Protein AF-A0A0Q2S2Z4-F1 (afdb_monomer)

Foldseek 3Di:
DVVVVVVVVVVCVVVVPDPPVPDFDAEADDDDPDLDCPVPDPNQWRDAFDQPVDQPPAWGTWGWYDYPPDIDIDTDGPHNDFPFDKDKDFDDPDFQPQQAAADQDDLVRHPDGDDDRDHGQWMWIWTADPVPGIGGDDIWGDPSPHIDD

Radius of gyration: 18.3 Å; Cα contacts (8 Å, |Δi|>4): 251; chains: 1; bounding box: 62×31×37 Å

Solvent-accessible surface area (backbone atoms only — not comparable to full-atom values): 9022 Å² total; per-residue (Å²): 111,72,71,60,53,52,51,50,51,51,48,46,65,65,57,59,60,65,88,52,99,84,68,72,65,61,42,81,45,86,77,74,93,76,89,62,61,86,90,60,50,80,67,24,51,58,44,75,47,67,85,74,88,49,51,36,95,21,47,40,36,34,31,31,29,26,52,101,85,46,82,45,74,49,78,44,65,65,53,81,45,65,75,70,48,72,51,77,47,77,40,52,91,63,71,63,71,64,70,34,54,39,76,85,30,47,95,85,64,46,94,44,76,46,59,96,44,42,21,31,38,32,38,40,36,29,39,42,37,82,91,73,41,78,43,85,71,43,70,29,37,52,71,79,84,51,76,45,113

Nearest PDB structures (foldseek):
  3cfi-assembly2_E  TM=2.364E-01  e=8.518E+00  Vibrio vulnificus

Organism: NCBI:txid277988

Sequence (149 aa):
MKKKVALVLMAVLVLSLVPFGRFASALYGTKIIDGNLSDWTVSDLIAVGQDNGQAGANLDKMYVSWDDQYLYIAIKTSNTQSWDVAYGIGIDVDPGTGNGYVSGGDSWGRSIEFSNGFALDYEIYFWWGWNSGMGTDNFNTWTGSGWNY

pLDDT: mean 85.55, std 14.5, range [42.12, 97.19]

Structure (mmCIF, N/CA/C/O backbone):
data_AF-A0A0Q2S2Z4-F1
#
_entry.id   AF-A0A0Q2S2Z4-F1
#
loop_
_atom_site.group_PDB
_atom_site.id
_atom_site.type_symbol
_atom_site.label_atom_id
_atom_site.label_alt_id
_atom_site.label_comp_id
_atom_site.label_asym_id
_atom_site.label_entity_id
_atom_site.label_seq_id
_atom_site.pdbx_PDB_ins_code
_atom_site.Cartn_x
_atom_site.Cartn_y
_atom_site.Cartn_z
_atom_site.occupancy
_atom_site.B_iso_or_equiv
_atom_site.auth_seq_id
_atom_site.auth_comp_id
_atom_site.auth_asym_id
_atom_site.auth_atom_id
_atom_site.pdbx_PDB_model_num
ATOM 1 N N . MET A 1 1 ? -42.766 -14.096 -10.242 1.00 53.66 1 MET A N 1
ATOM 2 C CA . MET A 1 1 ? -42.314 -13.083 -9.256 1.00 53.66 1 MET A CA 1
ATOM 3 C C . MET A 1 1 ? -40.908 -13.369 -8.724 1.00 53.66 1 MET A C 1
ATOM 5 O O . MET A 1 1 ? -40.061 -12.503 -8.875 1.00 53.66 1 MET A O 1
ATOM 9 N N . LYS A 1 2 ? -40.599 -14.580 -8.232 1.00 52.44 2 LYS A N 1
ATOM 10 C CA . LYS A 1 2 ? -39.275 -14.931 -7.662 1.00 52.44 2 LYS A CA 1
ATOM 11 C C . LYS A 1 2 ? -38.057 -14.666 -8.576 1.00 52.44 2 LYS A C 1
ATOM 13 O O . LYS A 1 2 ? -37.075 -14.099 -8.122 1.00 52.44 2 LYS A O 1
ATOM 18 N N . LYS A 1 3 ? -38.144 -14.978 -9.878 1.00 50.97 3 LYS A N 1
ATOM 19 C CA . LYS A 1 3 ? -37.041 -14.741 -10.840 1.00 50.97 3 LYS A CA 1
ATOM 20 C C . LYS A 1 3 ? -36.769 -13.254 -11.129 1.00 50.97 3 LYS A C 1
ATOM 22 O O . LYS A 1 3 ? -35.634 -12.890 -11.393 1.00 50.97 3 LYS A O 1
ATOM 27 N N . LYS A 1 4 ? -37.796 -12.396 -11.054 1.00 50.09 4 LYS A N 1
ATOM 28 C CA . LYS A 1 4 ? -37.650 -10.944 -11.262 1.00 50.09 4 LYS A CA 1
ATOM 29 C C . LYS A 1 4 ? -37.029 -10.263 -10.039 1.00 50.09 4 LYS A C 1
ATOM 31 O O . LYS A 1 4 ? -36.223 -9.364 -10.205 1.00 50.09 4 LYS A O 1
ATOM 36 N N . VAL A 1 5 ? -37.347 -10.741 -8.833 1.00 58.53 5 VAL A N 1
ATOM 37 C CA . VAL A 1 5 ? -36.738 -10.255 -7.581 1.00 58.53 5 VAL A CA 1
ATOM 38 C C . VAL A 1 5 ? -35.256 -10.630 -7.504 1.00 58.53 5 VAL A C 1
ATOM 40 O O . VAL A 1 5 ? -34.449 -9.782 -7.152 1.00 58.53 5 VAL A O 1
ATOM 43 N N . ALA A 1 6 ? -34.878 -11.847 -7.913 1.00 58.47 6 ALA A N 1
ATOM 44 C CA . ALA A 1 6 ? -33.472 -12.262 -7.963 1.00 58.47 6 ALA A CA 1
ATOM 45 C C . ALA A 1 6 ? -32.640 -11.442 -8.969 1.00 58.47 6 ALA A C 1
ATOM 47 O O . ALA A 1 6 ? -31.519 -11.056 -8.662 1.00 58.47 6 ALA A O 1
ATOM 48 N N . LEU A 1 7 ? -33.206 -11.125 -10.141 1.00 54.66 7 LEU A N 1
ATOM 49 C CA . LEU A 1 7 ? -32.534 -10.300 -11.151 1.00 54.66 7 LEU A CA 1
ATOM 50 C C . LEU A 1 7 ? -32.364 -8.844 -10.689 1.00 54.66 7 LEU A C 1
ATOM 52 O O . LEU A 1 7 ? -31.341 -8.234 -10.966 1.00 54.66 7 LEU A O 1
ATOM 56 N N . VAL A 1 8 ? -33.343 -8.303 -9.956 1.00 57.31 8 VAL A N 1
ATOM 57 C CA . VAL A 1 8 ? -33.255 -6.962 -9.359 1.00 57.31 8 VAL A CA 1
ATOM 58 C C . VAL A 1 8 ? -32.266 -6.941 -8.194 1.00 57.31 8 VAL A C 1
ATOM 60 O O . VAL A 1 8 ? -31.498 -5.997 -8.106 1.00 57.31 8 VAL A O 1
ATOM 63 N N . LEU A 1 9 ? -32.207 -7.979 -7.350 1.00 55.59 9 LEU A N 1
ATOM 64 C CA . LEU A 1 9 ? -31.188 -8.069 -6.297 1.00 55.59 9 LEU A CA 1
ATOM 65 C C . LEU A 1 9 ? -29.775 -8.194 -6.876 1.00 55.59 9 LEU A C 1
ATOM 67 O O . LEU A 1 9 ? -28.879 -7.515 -6.400 1.00 55.59 9 LEU A O 1
ATOM 71 N N . MET A 1 10 ? -29.578 -9.013 -7.916 1.00 54.38 10 MET A N 1
ATOM 72 C CA . MET A 1 10 ? -28.291 -9.097 -8.612 1.00 54.38 10 MET A CA 1
ATOM 73 C C . MET A 1 10 ? -27.943 -7.784 -9.310 1.00 54.38 10 MET A C 1
ATOM 75 O O . MET A 1 10 ? -26.811 -7.339 -9.210 1.00 54.38 10 MET A O 1
ATOM 79 N N . ALA A 1 11 ? -28.902 -7.120 -9.958 1.00 53.41 11 ALA A N 1
ATOM 80 C CA . ALA A 1 11 ? -28.671 -5.805 -10.544 1.00 53.41 11 ALA A CA 1
ATOM 81 C C . ALA A 1 11 ? -28.350 -4.758 -9.472 1.00 53.41 11 ALA A C 1
ATOM 83 O O . ALA A 1 11 ? -27.494 -3.930 -9.714 1.00 53.41 11 ALA A O 1
ATOM 84 N N . VAL A 1 12 ? -28.962 -4.808 -8.285 1.00 53.75 12 VAL A N 1
ATOM 85 C CA . VAL A 1 12 ? -28.644 -3.912 -7.162 1.00 53.75 12 VAL A CA 1
ATOM 86 C C . VAL A 1 12 ? -27.293 -4.250 -6.532 1.00 53.75 12 VAL A C 1
ATOM 88 O O . VAL A 1 12 ? -26.595 -3.322 -6.177 1.00 53.75 12 VAL A O 1
ATOM 91 N N . LEU A 1 13 ? -26.875 -5.516 -6.462 1.00 53.44 13 LEU A N 1
ATOM 92 C CA . LEU A 1 13 ? -25.524 -5.918 -6.030 1.00 53.44 13 LEU A CA 1
ATOM 93 C C . LEU A 1 13 ? -24.437 -5.542 -7.052 1.00 53.44 13 LEU A C 1
ATOM 95 O O . LEU A 1 13 ? -23.317 -5.220 -6.675 1.00 53.44 13 LEU A O 1
ATOM 99 N N . VAL A 1 14 ? -24.770 -5.561 -8.346 1.00 52.41 14 VAL A N 1
ATOM 100 C CA . VAL A 1 14 ? -23.866 -5.176 -9.444 1.00 52.41 14 VAL A CA 1
ATOM 101 C C . VAL A 1 14 ? -23.889 -3.656 -9.690 1.00 52.41 14 VAL A C 1
ATOM 103 O O . VAL A 1 14 ? -22.895 -3.103 -10.137 1.00 52.41 14 VAL A O 1
ATOM 106 N N . LEU A 1 15 ? -24.979 -2.947 -9.368 1.00 46.72 15 LEU A N 1
ATOM 107 C CA . LEU A 1 15 ? -25.120 -1.479 -9.475 1.00 46.72 15 LEU A CA 1
ATOM 108 C C . LEU A 1 15 ? -24.905 -0.746 -8.144 1.00 46.72 15 LEU A C 1
ATOM 110 O O . LEU A 1 15 ? -24.791 0.476 -8.145 1.00 46.72 15 LEU A O 1
ATOM 114 N N . SER A 1 16 ? -24.791 -1.458 -7.018 1.00 42.12 16 SER A N 1
ATOM 115 C CA . SER A 1 16 ? -24.170 -0.943 -5.792 1.00 42.12 16 SER A CA 1
ATOM 116 C C . SER A 1 16 ? -22.649 -0.895 -5.911 1.00 42.12 16 SER A C 1
ATOM 118 O O . SER A 1 16 ? -21.974 -0.647 -4.918 1.00 42.12 16 SER A O 1
ATOM 120 N N . LEU A 1 17 ? -22.105 -1.069 -7.123 1.00 50.97 17 LEU A N 1
ATOM 121 C CA . LEU A 1 17 ? -20.941 -0.315 -7.575 1.00 50.97 17 LEU A CA 1
ATOM 122 C C . LEU A 1 17 ? -21.277 1.171 -7.452 1.00 50.97 17 LEU A C 1
ATOM 124 O O . LEU A 1 17 ? -21.691 1.835 -8.398 1.00 50.97 17 LEU A O 1
ATOM 128 N N . VAL A 1 18 ? -21.185 1.648 -6.220 1.00 47.38 18 VAL A N 1
ATOM 129 C CA . VAL A 1 18 ? -21.396 3.018 -5.818 1.00 47.38 18 VAL A CA 1
ATOM 130 C C . VAL A 1 18 ? -20.623 3.923 -6.783 1.00 47.38 18 VAL A C 1
ATOM 132 O O . VAL A 1 18 ? -19.393 3.892 -6.775 1.00 47.38 18 VAL A O 1
ATOM 135 N N . PRO A 1 19 ? -21.277 4.776 -7.590 1.00 48.75 19 PRO A N 1
ATOM 136 C CA . PRO A 1 19 ? -20.571 5.805 -8.325 1.00 48.75 19 PRO A CA 1
ATOM 137 C C . PRO A 1 19 ? -20.369 6.994 -7.379 1.00 48.75 19 PRO A C 1
ATOM 139 O O . PRO A 1 19 ? -20.910 8.075 -7.584 1.00 48.75 19 PRO A O 1
ATOM 142 N N . PHE A 1 20 ? -19.603 6.798 -6.307 1.00 44.50 20 PHE A N 1
ATOM 143 C CA . PHE A 1 20 ? -18.938 7.897 -5.620 1.00 44.50 20 PHE A CA 1
ATOM 144 C C . PHE A 1 20 ? -17.511 7.846 -6.142 1.00 44.50 20 PHE A C 1
ATOM 146 O O . PHE A 1 20 ? -16.740 6.990 -5.725 1.00 44.50 20 PHE A O 1
ATOM 153 N N . GLY A 1 21 ? -17.167 8.722 -7.092 1.00 49.69 21 GLY A N 1
ATOM 154 C CA . GLY A 1 21 ? -15.850 8.787 -7.748 1.00 49.69 21 GLY A CA 1
ATOM 155 C C . GLY A 1 21 ? -14.684 9.180 -6.827 1.00 49.69 21 GLY A C 1
ATOM 156 O O . GLY A 1 21 ? -13.830 9.963 -7.225 1.00 49.69 21 GLY A O 1
ATOM 157 N N . ARG A 1 22 ? -14.686 8.706 -5.578 1.00 61.00 22 ARG A N 1
ATOM 158 C CA . ARG A 1 22 ? -13.698 8.956 -4.525 1.00 61.00 22 ARG A CA 1
ATOM 159 C C . ARG A 1 22 ? -13.250 7.689 -3.793 1.00 61.00 22 ARG A C 1
ATOM 161 O O . ARG A 1 22 ? -12.302 7.776 -3.026 1.00 61.00 22 ARG A O 1
ATOM 168 N N . PHE A 1 23 ? -13.901 6.547 -4.015 1.00 71.50 23 PHE A N 1
ATOM 169 C CA . PHE A 1 23 ? -13.551 5.286 -3.362 1.00 71.50 23 PHE A CA 1
ATOM 170 C C . PHE A 1 23 ? -13.218 4.221 -4.403 1.00 71.50 23 PHE A C 1
ATOM 172 O O . PHE A 1 23 ? -13.872 4.140 -5.442 1.00 71.50 23 PHE A O 1
ATOM 179 N N . ALA A 1 24 ? -12.204 3.413 -4.109 1.00 81.56 24 ALA A N 1
ATOM 180 C CA . ALA A 1 24 ? -11.926 2.185 -4.836 1.00 81.56 24 ALA A CA 1
ATOM 181 C C . ALA A 1 24 ? -12.527 0.996 -4.072 1.00 81.56 24 ALA A C 1
ATOM 183 O O . ALA A 1 24 ? -12.692 1.054 -2.854 1.00 81.56 24 ALA A O 1
ATOM 184 N N . SER A 1 25 ? -12.856 -0.079 -4.783 1.00 85.12 25 SER A N 1
ATOM 185 C CA . SER A 1 25 ? -13.381 -1.314 -4.197 1.00 85.12 25 SER A CA 1
ATOM 186 C C . SER A 1 25 ? -12.521 -2.497 -4.616 1.00 85.12 25 SER A C 1
ATOM 188 O O . SER A 1 25 ? -12.205 -2.621 -5.797 1.00 85.12 25 SER A O 1
ATOM 190 N N . ALA A 1 26 ? -12.213 -3.382 -3.673 1.00 88.81 26 ALA A N 1
ATOM 191 C CA . ALA A 1 26 ? -11.548 -4.653 -3.935 1.00 88.81 26 ALA A CA 1
ATOM 192 C C . ALA A 1 26 ? -12.582 -5.779 -4.064 1.00 88.81 26 ALA A C 1
ATOM 194 O O . ALA A 1 26 ? -13.530 -5.853 -3.274 1.00 88.81 26 ALA A O 1
ATOM 195 N N . LEU A 1 27 ? -12.404 -6.667 -5.044 1.00 90.62 27 LEU A N 1
ATOM 196 C CA . LEU A 1 27 ? -13.276 -7.828 -5.208 1.00 90.62 27 LEU A CA 1
ATOM 197 C C . LEU A 1 27 ? -12.848 -8.993 -4.316 1.00 90.62 27 LEU A C 1
ATOM 199 O O . LEU A 1 27 ? -11.661 -9.192 -4.053 1.00 90.62 27 LEU A O 1
ATOM 203 N N . TYR A 1 28 ? -13.842 -9.785 -3.912 1.00 95.12 28 TYR A N 1
ATOM 204 C CA . TYR A 1 28 ? -13.619 -11.059 -3.240 1.00 95.12 28 TYR A CA 1
ATOM 205 C C . TYR A 1 28 ? -12.940 -12.049 -4.198 1.00 95.12 28 TYR A C 1
ATOM 207 O O . TYR A 1 28 ? -13.445 -12.296 -5.299 1.00 95.12 28 TYR A O 1
ATOM 215 N N . GLY A 1 29 ? -11.824 -12.630 -3.773 1.00 95.06 29 GLY A N 1
ATOM 216 C CA . GLY A 1 29 ? -11.047 -13.598 -4.530 1.00 95.06 29 GLY A CA 1
ATOM 217 C C . GLY A 1 29 ? -9.711 -13.930 -3.865 1.00 95.06 29 GLY A C 1
ATOM 218 O O . GLY A 1 29 ? -8.920 -13.053 -3.535 1.00 95.06 29 GLY A O 1
ATOM 219 N N . THR A 1 30 ? -9.424 -15.220 -3.725 1.00 96.62 30 THR A N 1
ATOM 220 C CA . THR A 1 30 ? -8.112 -15.701 -3.279 1.00 96.62 30 THR A CA 1
ATOM 221 C C . THR A 1 30 ? -7.070 -15.492 -4.378 1.00 96.62 30 THR A C 1
ATOM 223 O O . THR A 1 30 ? -7.331 -15.802 -5.546 1.00 96.62 30 THR A O 1
ATOM 226 N N . LYS A 1 31 ? -5.883 -15.002 -4.005 1.00 97.19 31 LYS A N 1
ATOM 227 C CA . LYS A 1 31 ? -4.743 -14.805 -4.916 1.00 97.19 31 LYS A CA 1
ATOM 228 C C . LYS A 1 31 ? -3.597 -15.752 -4.602 1.00 97.19 31 LYS A C 1
ATOM 230 O O . LYS A 1 31 ? -3.366 -16.112 -3.446 1.00 97.19 31 LYS A O 1
ATOM 235 N N . ILE A 1 32 ? -2.858 -16.132 -5.639 1.00 96.38 32 ILE A N 1
ATOM 236 C CA . ILE A 1 32 ? -1.616 -16.888 -5.490 1.00 96.38 32 ILE A CA 1
ATOM 237 C C . ILE A 1 32 ? -0.480 -15.883 -5.278 1.00 96.38 32 ILE A C 1
ATOM 239 O O . ILE A 1 32 ? -0.284 -14.967 -6.070 1.00 96.38 32 ILE A O 1
ATOM 243 N N . ILE A 1 33 ? 0.277 -16.035 -4.189 1.00 93.19 33 ILE A N 1
ATOM 244 C CA . ILE A 1 33 ? 1.407 -15.150 -3.879 1.00 93.19 33 ILE A CA 1
ATOM 245 C C . ILE A 1 33 ? 2.690 -15.729 -4.480 1.00 93.19 33 ILE A C 1
ATOM 247 O O . ILE A 1 33 ? 3.438 -16.441 -3.813 1.00 93.19 33 ILE A O 1
ATOM 251 N N . ASP A 1 34 ? 2.928 -15.442 -5.758 1.00 93.12 34 ASP A N 1
ATOM 252 C CA . ASP A 1 34 ? 4.096 -15.921 -6.516 1.00 93.12 34 ASP A CA 1
ATOM 253 C C . ASP A 1 34 ? 4.831 -14.808 -7.297 1.00 93.12 34 ASP A C 1
ATOM 255 O O . ASP A 1 34 ? 5.791 -15.073 -8.022 1.00 93.12 34 ASP A O 1
ATOM 259 N N . GLY A 1 35 ? 4.397 -13.551 -7.149 1.00 90.75 35 GLY A N 1
ATOM 260 C CA . GLY A 1 35 ? 4.941 -12.398 -7.875 1.00 90.75 35 GLY A CA 1
ATOM 261 C C . GLY A 1 35 ? 4.488 -12.302 -9.338 1.00 90.75 35 GLY A C 1
ATOM 262 O O . GLY A 1 35 ? 4.890 -11.375 -10.044 1.00 90.75 35 GLY A O 1
ATOM 263 N N . ASN A 1 36 ? 3.645 -13.225 -9.801 1.00 93.75 36 ASN A N 1
ATOM 264 C CA . ASN A 1 36 ? 2.983 -13.164 -11.092 1.00 93.75 36 ASN A CA 1
ATOM 265 C C . ASN A 1 36 ? 1.637 -12.438 -10.945 1.00 93.75 36 ASN A C 1
ATOM 267 O O . ASN A 1 36 ? 0.922 -12.614 -9.968 1.00 93.75 36 ASN A O 1
ATOM 271 N N . LEU A 1 37 ? 1.280 -11.603 -11.924 1.00 95.50 37 LEU A N 1
ATOM 272 C CA . LEU A 1 37 ? 0.018 -10.855 -11.913 1.00 95.50 37 LEU A CA 1
ATOM 273 C C . LEU A 1 37 ? -1.081 -11.499 -12.778 1.00 95.50 37 LEU A C 1
ATOM 275 O O . LEU A 1 37 ? -2.086 -10.861 -13.064 1.00 95.50 37 LEU A O 1
ATOM 279 N N . SER A 1 38 ? -0.892 -12.731 -13.257 1.00 95.69 38 SER A N 1
ATOM 280 C CA . SER A 1 38 ? -1.804 -13.365 -14.223 1.00 95.69 38 SER A CA 1
ATOM 281 C C . SER A 1 38 ? -3.193 -13.705 -13.669 1.00 95.69 38 SER A C 1
ATOM 283 O O . SER A 1 38 ? -4.158 -13.721 -14.432 1.00 95.69 38 SER A O 1
ATOM 285 N N . ASP A 1 39 ? -3.311 -13.937 -12.362 1.00 95.00 39 ASP A N 1
ATOM 286 C CA . ASP A 1 39 ? -4.570 -14.127 -11.630 1.00 95.00 39 ASP A CA 1
ATOM 287 C C . ASP A 1 39 ? -5.165 -12.801 -11.113 1.00 95.00 39 ASP A C 1
ATOM 289 O O . ASP A 1 39 ? -6.266 -12.779 -10.549 1.00 95.00 39 ASP A O 1
ATOM 293 N N . TRP A 1 40 ? -4.478 -11.679 -11.339 1.00 96.12 40 TRP A N 1
ATOM 294 C CA . TRP A 1 40 ? -4.949 -10.335 -11.021 1.00 96.12 40 TRP A CA 1
ATOM 295 C C . TRP A 1 40 ? -5.615 -9.712 -12.244 1.00 96.12 40 TRP A C 1
ATOM 297 O O . TRP A 1 40 ? -5.036 -9.558 -13.319 1.00 96.12 40 TRP A O 1
ATOM 307 N N . THR A 1 41 ? -6.877 -9.347 -12.080 1.00 93.06 41 THR A N 1
ATOM 308 C CA . THR A 1 41 ? -7.735 -8.857 -13.155 1.00 93.06 41 THR A CA 1
ATOM 309 C C . THR A 1 41 ? -7.902 -7.343 -13.082 1.00 93.06 41 THR A C 1
ATOM 311 O O . THR A 1 41 ? -7.559 -6.698 -12.093 1.00 93.06 41 THR A O 1
ATOM 314 N N . VAL A 1 42 ? -8.488 -6.749 -14.127 1.00 90.69 42 VAL A N 1
ATOM 315 C CA . VAL A 1 42 ? -8.809 -5.310 -14.144 1.00 90.69 42 VAL A CA 1
ATOM 316 C C . VAL A 1 42 ? -9.731 -4.917 -12.988 1.00 90.69 42 VAL A C 1
ATOM 318 O O . VAL A 1 42 ? -9.655 -3.792 -12.515 1.00 90.69 42 VAL A O 1
ATOM 321 N N . SER A 1 43 ? -10.574 -5.827 -12.504 1.00 90.06 43 SER A N 1
ATOM 322 C CA . SER A 1 43 ? -11.442 -5.554 -11.359 1.00 90.06 43 SER A CA 1
ATOM 323 C C . SER A 1 43 ? -10.732 -5.572 -10.005 1.00 90.06 43 SER A C 1
ATOM 325 O O . SER A 1 43 ? -11.300 -5.081 -9.037 1.00 90.06 43 SER A O 1
ATOM 327 N N . ASP A 1 44 ? -9.509 -6.100 -9.933 1.00 94.88 44 ASP A N 1
ATOM 328 C CA . ASP A 1 44 ? -8.679 -6.030 -8.726 1.00 94.88 44 ASP A CA 1
ATOM 329 C C . ASP A 1 44 ? -7.834 -4.744 -8.698 1.00 94.88 44 ASP A C 1
ATOM 331 O O . ASP A 1 44 ? -7.252 -4.407 -7.672 1.00 94.88 44 ASP A O 1
ATOM 335 N N . LEU A 1 45 ? -7.730 -4.021 -9.821 1.00 94.56 45 LEU A N 1
ATOM 336 C CA . LEU A 1 45 ? -6.934 -2.800 -9.951 1.00 94.56 45 LEU A CA 1
ATOM 337 C C 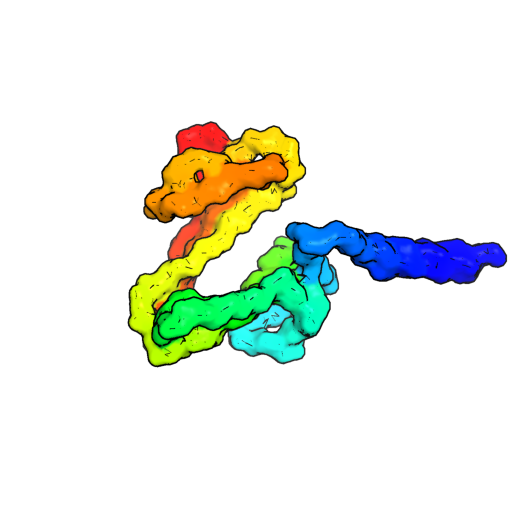. LEU A 1 45 ? -7.641 -1.626 -9.265 1.00 94.56 45 LEU A C 1
ATOM 339 O O . LEU A 1 45 ? -8.660 -1.139 -9.754 1.00 94.56 45 LEU A O 1
ATOM 343 N N . ILE A 1 46 ? -7.061 -1.127 -8.174 1.00 92.88 46 ILE A N 1
ATOM 344 C CA . ILE A 1 46 ? -7.649 -0.032 -7.388 1.00 92.88 46 ILE A CA 1
ATOM 345 C C . ILE A 1 46 ? -6.968 1.319 -7.614 1.00 92.88 46 ILE A C 1
ATOM 347 O O . ILE A 1 46 ? -7.581 2.358 -7.374 1.00 92.88 46 ILE A O 1
ATOM 351 N N . ALA A 1 47 ? -5.719 1.325 -8.087 1.00 91.88 47 ALA A N 1
ATOM 352 C CA . ALA A 1 47 ? -4.995 2.552 -8.390 1.00 91.88 47 ALA A CA 1
ATOM 353 C C . ALA A 1 47 ? -4.031 2.370 -9.565 1.00 91.88 47 ALA A C 1
ATOM 355 O O . ALA A 1 47 ? -3.352 1.348 -9.691 1.00 91.88 47 ALA A O 1
ATOM 356 N N . VAL A 1 48 ? -3.949 3.410 -10.392 1.00 93.44 48 VAL A N 1
ATOM 357 C CA . VAL A 1 48 ? -2.931 3.573 -11.432 1.00 93.44 48 VAL A CA 1
ATOM 358 C C . VAL A 1 48 ? -2.051 4.741 -11.015 1.00 93.44 48 VAL A C 1
ATOM 360 O O . VAL A 1 48 ? -2.542 5.849 -10.789 1.00 93.44 48 VAL A O 1
ATOM 363 N N . GLY A 1 49 ? -0.763 4.468 -10.867 1.00 90.94 49 GLY A N 1
ATOM 364 C CA . GLY A 1 49 ? 0.245 5.454 -10.537 1.00 90.94 49 GLY A CA 1
ATOM 365 C C . GLY A 1 49 ? 0.418 6.476 -11.653 1.00 90.94 49 GLY A C 1
ATOM 366 O O . GLY A 1 49 ? 0.126 6.228 -12.824 1.00 90.94 49 GLY A O 1
ATOM 367 N N . GLN A 1 50 ? 0.871 7.660 -11.261 1.00 93.00 50 GLN A N 1
ATOM 368 C CA . GLN A 1 50 ? 1.312 8.689 -12.191 1.00 93.00 50 GLN A CA 1
ATOM 369 C C . GLN A 1 50 ? 2.824 8.577 -12.313 1.00 93.00 50 GLN A C 1
ATOM 371 O O . GLN A 1 50 ? 3.512 8.541 -11.291 1.00 93.00 50 GLN A O 1
ATOM 376 N N . ASP A 1 51 ? 3.325 8.549 -13.547 1.00 93.12 51 ASP A N 1
ATOM 377 C CA . ASP A 1 51 ? 4.762 8.610 -13.778 1.00 93.12 51 ASP A CA 1
ATOM 378 C C . ASP A 1 51 ? 5.309 9.905 -13.169 1.00 93.12 51 ASP A C 1
ATOM 380 O O . ASP A 1 51 ? 4.912 11.013 -13.538 1.00 93.12 51 ASP A O 1
ATOM 384 N N . ASN A 1 52 ? 6.201 9.752 -12.196 1.00 92.12 52 ASN A N 1
ATOM 385 C CA . ASN A 1 52 ? 6.818 10.866 -11.488 1.00 92.12 52 ASN A CA 1
ATOM 386 C C . ASN A 1 52 ? 8.064 11.411 -12.217 1.00 92.12 52 ASN A C 1
ATOM 388 O O . ASN A 1 52 ? 8.693 12.352 -11.728 1.00 92.12 52 ASN A O 1
ATOM 392 N N . GLY A 1 53 ? 8.431 10.829 -13.367 1.00 95.19 53 GLY A N 1
ATOM 393 C CA . GLY A 1 53 ? 9.596 11.211 -14.167 1.00 95.19 53 GLY A CA 1
ATOM 394 C C . GLY A 1 53 ? 10.938 10.807 -13.551 1.00 95.19 53 GLY A C 1
ATOM 395 O O . GLY A 1 53 ? 11.984 11.273 -14.003 1.00 95.19 53 GLY A O 1
ATOM 396 N N . GLN A 1 54 ? 10.923 9.976 -12.508 1.00 94.19 54 GLN A N 1
ATOM 397 C CA . GLN A 1 54 ? 12.102 9.532 -11.775 1.00 94.19 54 GLN A CA 1
ATOM 398 C C . GLN A 1 54 ? 12.445 8.072 -12.093 1.00 94.19 54 GLN A 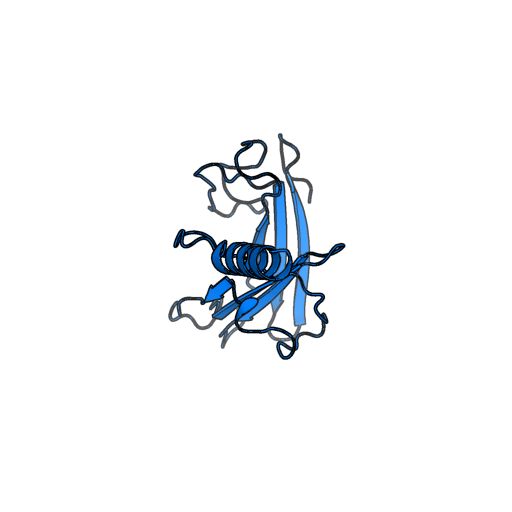C 1
ATOM 400 O O . GLN A 1 54 ? 11.584 7.254 -12.417 1.00 94.19 54 GLN A O 1
ATOM 405 N N . ALA A 1 55 ? 13.732 7.733 -11.977 1.00 93.69 55 ALA A N 1
ATOM 406 C CA . ALA A 1 55 ? 14.226 6.385 -12.262 1.00 93.69 55 ALA A CA 1
ATOM 407 C C . ALA A 1 55 ? 13.897 5.366 -11.153 1.00 93.69 55 ALA A C 1
ATOM 409 O O . ALA A 1 55 ? 13.855 4.165 -11.422 1.00 93.69 55 ALA A O 1
ATOM 410 N N . GLY A 1 56 ? 13.680 5.824 -9.919 1.00 91.25 56 GLY A N 1
ATOM 411 C CA . GLY A 1 56 ? 13.253 5.014 -8.779 1.00 91.25 56 GLY A CA 1
ATOM 412 C C . GLY A 1 56 ? 11.992 5.584 -8.127 1.00 91.25 56 GLY A C 1
ATOM 413 O O . GLY A 1 56 ? 11.545 6.681 -8.462 1.00 91.25 56 GLY A O 1
ATOM 414 N N . ALA A 1 57 ? 11.411 4.827 -7.193 1.00 89.12 57 ALA A N 1
ATOM 415 C CA . ALA A 1 57 ? 10.149 5.167 -6.522 1.00 89.12 57 ALA A CA 1
ATOM 416 C C . ALA A 1 57 ? 8.968 5.453 -7.478 1.00 89.12 57 ALA A C 1
ATOM 418 O O . ALA A 1 57 ? 8.053 6.197 -7.132 1.00 89.12 57 ALA A O 1
ATOM 419 N N . ASN A 1 58 ? 8.977 4.879 -8.681 1.00 92.69 58 ASN A N 1
ATOM 420 C CA . ASN A 1 58 ? 7.960 5.098 -9.701 1.00 92.69 58 ASN A CA 1
ATOM 421 C C . ASN A 1 58 ? 6.888 3.999 -9.620 1.00 92.69 58 ASN A C 1
ATOM 423 O O . ASN A 1 58 ? 7.101 2.867 -10.064 1.00 92.69 58 ASN A O 1
ATOM 427 N N . LEU A 1 59 ? 5.756 4.305 -8.983 1.00 92.56 59 LEU A N 1
ATOM 428 C CA . LEU A 1 59 ? 4.627 3.382 -8.832 1.00 92.56 59 LEU A CA 1
ATOM 429 C C . LEU A 1 59 ? 3.823 3.301 -10.140 1.00 92.56 59 LEU A C 1
ATOM 431 O O . LEU A 1 59 ? 3.476 4.327 -10.711 1.00 92.56 59 LEU A O 1
ATOM 435 N N . ASP A 1 60 ? 3.482 2.089 -10.583 1.00 94.25 60 ASP A N 1
ATOM 436 C CA . ASP A 1 60 ? 2.666 1.853 -11.787 1.00 94.25 60 ASP A CA 1
ATOM 437 C C . ASP A 1 60 ? 1.232 1.483 -11.411 1.00 94.25 60 ASP A C 1
ATOM 439 O O . ASP A 1 60 ? 0.280 2.129 -11.840 1.00 94.25 60 ASP A O 1
ATOM 443 N N . LYS A 1 61 ? 1.043 0.430 -10.610 1.00 95.38 61 LYS A N 1
ATOM 444 C CA . LYS A 1 61 ? -0.295 -0.100 -10.308 1.00 95.38 61 LYS A CA 1
ATOM 445 C C . LYS A 1 61 ? -0.369 -0.677 -8.911 1.00 95.38 61 LYS A C 1
ATOM 447 O O . LYS A 1 61 ? 0.597 -1.273 -8.438 1.00 95.38 61 LYS A O 1
ATOM 452 N N . MET A 1 62 ? -1.546 -0.564 -8.309 1.00 95.19 62 MET A N 1
ATOM 453 C CA . MET A 1 62 ? -1.902 -1.263 -7.082 1.00 95.19 62 MET A CA 1
ATOM 454 C C . MET A 1 62 ? -3.166 -2.077 -7.314 1.00 95.19 62 MET A C 1
ATOM 456 O O . MET A 1 62 ? -4.185 -1.549 -7.770 1.00 95.19 62 MET A O 1
ATOM 460 N N . TYR A 1 63 ? -3.087 -3.352 -6.966 1.00 96.50 63 TYR A N 1
ATOM 461 C CA . TYR A 1 63 ? -4.209 -4.269 -6.986 1.00 96.50 63 TYR A CA 1
ATOM 462 C C . TYR A 1 63 ? -4.521 -4.718 -5.570 1.00 96.50 63 TYR A C 1
ATOM 464 O O . TYR A 1 63 ? -3.605 -4.950 -4.778 1.00 96.50 63 TYR A O 1
ATOM 472 N N . VAL A 1 64 ? -5.807 -4.857 -5.269 1.00 96.81 64 VAL A N 1
ATOM 473 C CA . VAL A 1 64 ? -6.281 -5.365 -3.987 1.00 96.81 64 VAL A CA 1
ATOM 474 C C . VAL A 1 64 ? -7.410 -6.355 -4.218 1.00 96.81 64 VAL A C 1
ATOM 476 O O . VAL A 1 64 ? -8.331 -6.110 -4.996 1.00 96.81 64 VAL A O 1
ATOM 479 N N . SER A 1 65 ? -7.332 -7.474 -3.513 1.00 97.12 65 SER A N 1
ATOM 480 C CA . SER A 1 65 ? -8.378 -8.486 -3.426 1.00 97.12 65 SER A CA 1
ATOM 481 C C . SER A 1 65 ? -8.418 -9.018 -1.998 1.00 97.12 65 SER A C 1
ATOM 483 O O . SER A 1 65 ? -7.521 -8.739 -1.205 1.00 97.12 65 SER A O 1
ATOM 485 N N . TRP A 1 66 ? -9.464 -9.738 -1.630 1.00 96.88 66 TRP A N 1
ATOM 486 C CA . TRP A 1 66 ? -9.604 -10.262 -0.276 1.00 96.88 66 TRP A CA 1
ATOM 487 C C . TRP A 1 66 ? -10.427 -11.541 -0.279 1.00 96.88 66 TRP A C 1
ATOM 489 O O . TRP A 1 66 ? -11.206 -11.781 -1.199 1.00 96.88 66 TRP A O 1
ATOM 499 N N . ASP A 1 67 ? -10.280 -12.353 0.754 1.00 97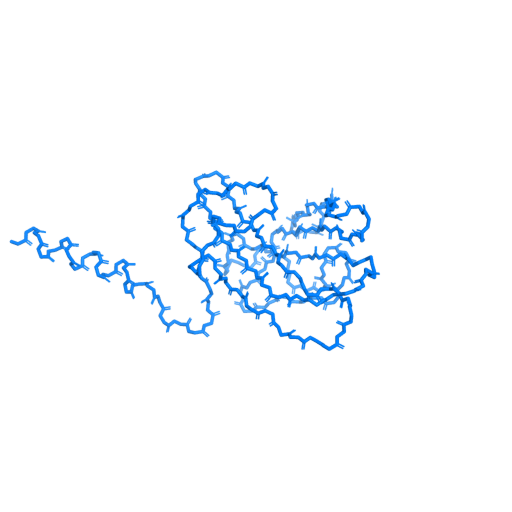.06 67 ASP A N 1
ATOM 500 C CA . ASP A 1 67 ? -11.175 -13.469 1.031 1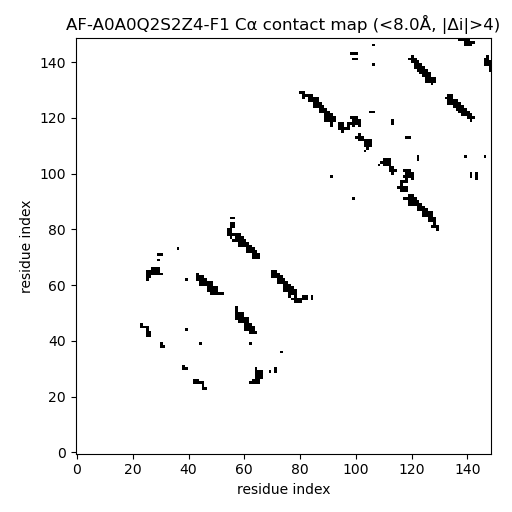.00 97.06 67 ASP A CA 1
ATOM 501 C C . ASP A 1 67 ? -11.508 -13.542 2.525 1.00 97.06 67 ASP A C 1
ATOM 503 O O . ASP A 1 67 ? -11.258 -12.605 3.282 1.00 97.06 67 ASP A O 1
ATOM 507 N N . ASP A 1 68 ? -12.105 -14.649 2.961 1.00 97.19 68 ASP A N 1
ATOM 508 C CA . ASP A 1 68 ? -12.546 -14.811 4.348 1.00 97.19 68 ASP A CA 1
ATOM 509 C C . ASP A 1 68 ? -11.393 -14.806 5.370 1.00 97.19 68 ASP A C 1
ATOM 511 O O . ASP A 1 68 ? -11.645 -14.736 6.574 1.00 97.19 68 ASP A O 1
ATOM 515 N N . GLN A 1 69 ? -10.138 -14.909 4.920 1.00 96.75 69 GLN A N 1
ATOM 516 C CA . GLN A 1 69 ? -8.967 -15.023 5.785 1.00 96.75 69 GLN A CA 1
ATOM 517 C C . GLN A 1 69 ? -7.905 -13.952 5.528 1.00 96.75 69 GLN A C 1
ATOM 519 O O . GLN A 1 69 ? -7.180 -13.596 6.459 1.00 96.75 69 GLN A O 1
ATOM 524 N N . TYR A 1 70 ? -7.785 -13.456 4.296 1.00 96.56 70 TYR A N 1
ATOM 525 C CA . TYR A 1 70 ? -6.650 -12.641 3.881 1.00 96.56 70 TYR A CA 1
ATOM 526 C C . TYR A 1 70 ? -7.055 -11.404 3.083 1.00 96.56 70 TYR A C 1
ATOM 528 O O . TYR A 1 70 ? -7.974 -11.416 2.266 1.00 96.56 70 TYR A O 1
ATOM 536 N N . LEU A 1 71 ? -6.276 -10.340 3.280 1.00 94.94 71 LEU A N 1
ATOM 537 C CA . LEU A 1 71 ? -6.182 -9.212 2.364 1.00 94.94 71 LEU A CA 1
ATOM 538 C C . LEU A 1 71 ? -4.970 -9.436 1.452 1.00 94.94 71 LEU A C 1
ATOM 540 O O . LEU A 1 71 ? -3.847 -9.597 1.928 1.00 94.94 71 LEU A O 1
ATOM 544 N N . TYR A 1 72 ? -5.195 -9.420 0.145 1.00 96.19 72 TYR A N 1
ATOM 545 C CA . TYR A 1 72 ? -4.167 -9.570 -0.878 1.00 96.19 72 TYR A CA 1
ATOM 546 C C . TYR A 1 72 ? -3.864 -8.214 -1.498 1.00 96.19 72 TYR A C 1
ATOM 548 O O . TYR A 1 72 ? -4.761 -7.552 -2.018 1.00 96.19 72 TYR A O 1
ATOM 556 N N . ILE A 1 73 ? -2.590 -7.826 -1.509 1.00 94.75 73 ILE A N 1
ATOM 557 C CA . ILE A 1 73 ? -2.134 -6.582 -2.129 1.00 94.75 73 ILE A CA 1
ATOM 558 C C . ILE A 1 73 ? -0.979 -6.892 -3.075 1.00 94.75 73 ILE A C 1
ATOM 560 O O . ILE A 1 73 ? -0.000 -7.522 -2.679 1.00 94.75 73 ILE A O 1
ATOM 564 N N . ALA A 1 74 ? -1.074 -6.405 -4.310 1.00 94.50 74 ALA A N 1
ATOM 565 C CA . ALA A 1 74 ? 0.029 -6.420 -5.259 1.00 94.50 74 ALA A CA 1
ATOM 566 C C . ALA A 1 74 ? 0.355 -5.000 -5.714 1.00 94.50 74 ALA A C 1
ATOM 568 O O . ALA A 1 74 ? -0.529 -4.234 -6.100 1.00 94.50 74 ALA A O 1
ATOM 569 N N . ILE A 1 75 ? 1.643 -4.663 -5.711 1.00 92.56 75 ILE A N 1
ATOM 570 C CA . ILE A 1 75 ? 2.148 -3.393 -6.230 1.00 92.56 75 ILE A CA 1
ATOM 571 C C . ILE A 1 75 ? 3.094 -3.684 -7.382 1.00 92.56 75 ILE A C 1
ATOM 573 O O . ILE A 1 75 ? 3.997 -4.513 -7.282 1.00 92.56 75 ILE A O 1
ATOM 577 N N . LYS A 1 76 ? 2.887 -2.962 -8.477 1.00 92.94 76 LYS A N 1
ATOM 578 C CA . LYS A 1 76 ? 3.791 -2.927 -9.616 1.00 92.94 76 LYS A CA 1
ATOM 579 C C . LYS A 1 76 ? 4.463 -1.564 -9.678 1.00 92.94 76 LYS A C 1
ATOM 581 O O . LYS A 1 76 ? 3.806 -0.535 -9.517 1.00 92.94 76 LYS A O 1
ATOM 586 N N . THR A 1 77 ? 5.758 -1.566 -9.959 1.00 92.12 77 THR A N 1
ATOM 587 C CA . THR A 1 77 ? 6.562 -0.360 -10.161 1.00 92.12 77 THR A CA 1
ATOM 588 C C . THR A 1 77 ? 7.096 -0.316 -11.593 1.00 92.12 77 THR A C 1
ATOM 590 O O . THR A 1 77 ? 7.172 -1.341 -12.275 1.00 92.12 77 THR A O 1
ATOM 593 N N . SER A 1 78 ? 7.470 0.880 -12.036 1.00 92.69 78 SER A N 1
ATOM 594 C CA . SER A 1 78 ? 8.168 1.146 -13.301 1.00 92.69 78 SER A CA 1
ATOM 595 C C . SER A 1 78 ? 9.601 1.626 -13.040 1.00 92.69 78 SER A C 1
ATOM 597 O O . SER A 1 78 ? 10.134 2.458 -13.769 1.00 92.69 78 SER A O 1
ATOM 599 N N . ASN A 1 79 ? 10.227 1.129 -11.970 1.00 92.06 79 ASN A N 1
ATOM 600 C CA . ASN A 1 79 ? 11.583 1.518 -11.592 1.00 92.06 79 ASN A CA 1
ATOM 601 C C . ASN A 1 79 ? 12.607 1.025 -12.627 1.00 92.06 79 ASN A C 1
ATOM 603 O O . ASN A 1 79 ? 12.645 -0.156 -12.969 1.00 92.06 79 ASN A O 1
ATOM 607 N N . THR A 1 80 ? 13.506 1.911 -13.045 1.00 93.62 80 THR A N 1
ATOM 608 C CA . THR A 1 80 ? 14.718 1.576 -13.810 1.00 93.62 80 THR A CA 1
ATOM 609 C C . THR A 1 80 ? 15.989 1.666 -12.960 1.00 93.62 80 THR A C 1
ATOM 611 O O . THR A 1 80 ? 17.074 1.360 -13.448 1.00 93.62 80 THR A O 1
ATOM 614 N N . GLN A 1 81 ? 15.871 2.091 -11.698 1.00 92.94 81 GLN A N 1
ATOM 615 C CA . GLN A 1 81 ? 16.921 2.095 -10.678 1.00 92.94 81 GLN A CA 1
ATOM 616 C C . GLN A 1 81 ? 16.350 1.723 -9.301 1.00 92.94 81 GLN A C 1
ATOM 618 O O . GLN A 1 81 ? 15.191 2.012 -9.006 1.00 92.94 81 GLN A O 1
ATOM 623 N N . SER A 1 82 ? 17.183 1.118 -8.447 1.00 91.19 82 SER A N 1
ATOM 624 C CA . SER A 1 82 ? 16.911 0.974 -7.009 1.00 91.19 82 SER A CA 1
ATOM 625 C C . SER A 1 82 ? 17.563 2.113 -6.251 1.00 91.19 82 SER A C 1
ATOM 627 O O . SER A 1 82 ? 18.763 2.335 -6.394 1.00 91.19 82 SER A O 1
ATOM 629 N N . TRP A 1 83 ? 16.773 2.812 -5.444 1.00 90.81 83 TRP A N 1
ATOM 630 C CA . TRP A 1 83 ? 17.252 3.823 -4.498 1.00 90.81 83 TRP A CA 1
ATOM 631 C C . TRP A 1 83 ? 17.054 3.365 -3.054 1.00 90.81 83 TRP A C 1
ATOM 633 O O . TRP A 1 83 ? 16.938 4.198 -2.162 1.00 90.81 83 TRP A O 1
ATOM 643 N N . ASP A 1 84 ? 16.949 2.044 -2.870 1.00 84.75 84 ASP A N 1
ATOM 644 C CA . ASP A 1 84 ? 16.673 1.384 -1.597 1.00 84.75 84 ASP A CA 1
ATOM 645 C C . ASP A 1 84 ? 15.478 2.042 -0.913 1.00 84.75 84 ASP A C 1
ATOM 647 O O . ASP A 1 84 ? 15.565 2.565 0.190 1.00 84.75 84 ASP A O 1
ATOM 651 N N . VAL A 1 85 ? 14.361 2.104 -1.641 1.00 85.38 85 VAL A N 1
ATOM 652 C CA . VAL A 1 85 ? 13.143 2.750 -1.159 1.00 85.38 85 VAL A CA 1
ATOM 653 C C . VAL A 1 85 ? 12.304 1.758 -0.377 1.00 85.38 85 VAL A C 1
ATOM 655 O O . VAL A 1 85 ? 12.130 0.606 -0.785 1.00 85.38 85 VAL A O 1
ATOM 658 N N . ALA A 1 86 ? 11.758 2.233 0.737 1.00 90.19 86 ALA A N 1
ATOM 659 C CA . ALA A 1 86 ? 10.682 1.546 1.422 1.00 90.19 86 ALA A CA 1
ATOM 660 C C . ALA A 1 86 ? 9.345 2.004 0.849 1.00 90.19 86 ALA A C 1
ATOM 662 O O . ALA A 1 86 ? 9.134 3.189 0.572 1.00 90.19 86 ALA A O 1
ATOM 663 N N . TYR A 1 87 ? 8.432 1.058 0.727 1.00 90.31 87 TYR A N 1
ATOM 664 C CA . TYR A 1 87 ? 7.044 1.304 0.386 1.00 90.31 87 TYR A CA 1
ATOM 665 C C . TYR A 1 87 ? 6.197 1.031 1.626 1.00 90.31 87 TYR A C 1
ATOM 667 O O . TYR A 1 87 ? 6.364 -0.001 2.275 1.00 90.31 87 TYR A O 1
ATOM 675 N N . GLY A 1 88 ? 5.328 1.984 1.954 1.00 92.06 88 GLY A N 1
ATOM 676 C CA . GLY A 1 88 ? 4.431 1.926 3.103 1.00 92.06 88 GLY A CA 1
ATOM 677 C C . GLY A 1 88 ? 2.973 1.826 2.675 1.00 92.06 88 GLY A C 1
ATOM 678 O O . GLY A 1 88 ? 2.573 2.459 1.694 1.00 92.06 88 GLY A O 1
ATOM 679 N N . ILE A 1 89 ? 2.179 1.057 3.416 1.00 92.12 89 ILE A N 1
ATOM 680 C CA . ILE A 1 89 ? 0.721 0.982 3.269 1.00 92.12 89 ILE A CA 1
ATOM 681 C C . ILE A 1 89 ? 0.093 1.197 4.643 1.00 92.12 89 ILE A C 1
ATOM 683 O O . ILE A 1 89 ? 0.305 0.385 5.540 1.00 92.12 89 ILE A O 1
ATOM 687 N N . GLY A 1 90 ? -0.695 2.261 4.790 1.00 92.69 90 GLY A N 1
ATOM 688 C CA . GLY A 1 90 ? -1.547 2.473 5.959 1.00 92.69 90 GLY A CA 1
ATOM 689 C C . GLY A 1 90 ? -2.892 1.764 5.803 1.00 92.69 90 GLY A C 1
ATOM 690 O O . GLY A 1 90 ? -3.482 1.794 4.720 1.00 92.69 90 GLY A O 1
ATOM 691 N N . ILE A 1 91 ? -3.372 1.134 6.874 1.00 93.44 91 ILE A N 1
ATOM 692 C CA . ILE A 1 91 ? -4.660 0.440 6.941 1.00 93.44 91 ILE A CA 1
ATOM 693 C C . ILE A 1 91 ? -5.464 0.991 8.123 1.00 93.44 91 ILE A C 1
ATOM 695 O O . ILE A 1 91 ? -4.983 1.020 9.253 1.00 93.44 91 ILE A O 1
ATOM 699 N N . ASP A 1 92 ? -6.696 1.388 7.830 1.00 93.62 92 ASP A N 1
ATOM 700 C CA . ASP A 1 92 ? -7.748 1.755 8.779 1.00 93.62 92 ASP A CA 1
ATOM 701 C C . ASP A 1 92 ? -8.847 0.690 8.647 1.00 93.62 92 ASP A C 1
ATOM 703 O O . ASP A 1 92 ? -9.386 0.491 7.549 1.00 93.62 92 ASP A O 1
ATOM 707 N N . VAL A 1 93 ? -9.096 -0.073 9.713 1.00 93.38 93 VAL A N 1
ATOM 708 C CA . VAL A 1 93 ? -10.045 -1.203 9.695 1.00 93.38 93 VAL A CA 1
ATOM 709 C C . VAL A 1 93 ? -11.441 -0.809 10.164 1.00 93.38 93 VAL A C 1
ATOM 711 O O . VAL A 1 93 ? -12.397 -1.555 9.930 1.00 93.38 93 VAL A O 1
ATOM 714 N N . ASP A 1 94 ? -11.583 0.361 10.778 1.00 90.44 94 ASP A N 1
ATOM 715 C CA . ASP A 1 94 ? -12.847 0.911 11.248 1.00 90.44 94 ASP A CA 1
ATOM 716 C C . ASP A 1 94 ? -12.999 2.402 10.892 1.00 90.44 94 ASP A C 1
ATOM 718 O O . ASP A 1 94 ? -13.196 3.254 11.764 1.00 90.44 94 ASP A O 1
ATOM 722 N N . PRO A 1 95 ? -13.027 2.737 9.586 1.00 89.44 95 PRO A N 1
ATOM 723 C CA . PRO A 1 95 ? -13.036 4.120 9.141 1.00 89.44 95 PRO A CA 1
ATOM 724 C C . PRO A 1 95 ? -14.259 4.879 9.659 1.00 89.44 95 PRO A C 1
ATOM 726 O O . PRO A 1 95 ? -15.403 4.416 9.593 1.00 89.44 95 PRO A O 1
ATOM 729 N N . GLY A 1 96 ? -14.018 6.101 10.131 1.00 87.69 96 GLY A N 1
ATOM 730 C CA . GLY A 1 96 ? -15.023 7.007 10.686 1.00 87.69 96 GLY A CA 1
ATOM 731 C C . GLY A 1 96 ? -15.176 6.958 12.208 1.00 87.69 96 GLY A C 1
ATOM 732 O O . GLY A 1 96 ? -15.909 7.788 12.749 1.00 87.69 96 GLY A O 1
ATOM 733 N N . THR A 1 97 ? -14.497 6.049 12.915 1.00 88.19 97 THR A N 1
ATO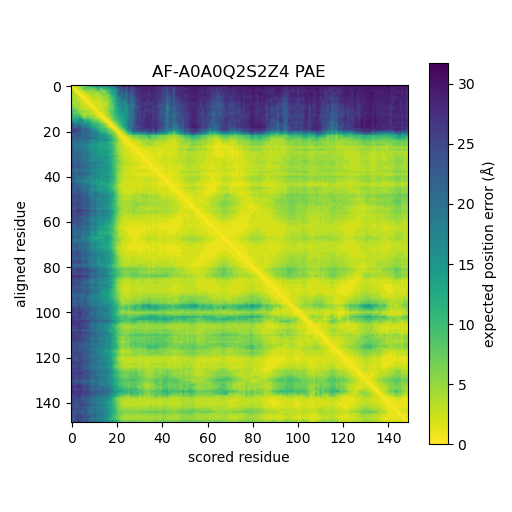M 734 C CA . THR A 1 97 ? -14.516 6.000 14.390 1.00 88.19 97 THR A CA 1
ATOM 735 C C . THR A 1 97 ? -13.527 6.986 15.022 1.00 88.19 97 THR A C 1
ATOM 737 O O . THR A 1 97 ? -13.785 7.490 16.116 1.00 88.19 97 THR A O 1
ATOM 740 N N . GLY A 1 98 ? -12.432 7.310 14.320 1.00 82.44 98 GLY A N 1
ATOM 741 C CA . GLY A 1 98 ? -11.408 8.265 14.762 1.00 82.44 98 GLY A CA 1
ATOM 742 C C . GLY A 1 98 ? -10.498 7.746 15.882 1.00 82.44 98 GLY A C 1
ATOM 743 O O . GLY A 1 98 ? -9.933 8.547 16.624 1.00 82.44 98 GLY A O 1
ATOM 744 N N . ASN A 1 99 ? -10.394 6.427 16.036 1.00 85.06 99 ASN A N 1
ATOM 745 C CA . ASN A 1 99 ? -9.552 5.724 17.013 1.00 85.06 99 ASN A CA 1
ATOM 746 C C . ASN A 1 99 ? -8.073 5.583 16.579 1.00 85.06 99 ASN A C 1
ATOM 748 O O . ASN A 1 99 ? -7.197 5.448 17.438 1.00 85.06 99 ASN A O 1
ATOM 752 N N . GLY A 1 100 ? -7.801 5.614 15.274 1.00 89.00 100 GLY A N 1
ATOM 753 C CA . GLY A 1 100 ? -6.466 5.451 14.705 1.00 89.00 100 GLY A CA 1
ATOM 754 C C . GLY A 1 100 ? -5.559 6.685 14.805 1.00 89.00 100 GLY A C 1
ATOM 755 O O . GLY A 1 100 ? -5.915 7.738 15.344 1.00 89.00 100 GLY A O 1
ATOM 756 N N . TYR A 1 101 ? -4.362 6.565 14.240 1.00 90.19 101 TYR A N 1
ATOM 757 C CA . TYR A 1 101 ? -3.385 7.645 14.155 1.00 90.19 101 TYR A CA 1
ATOM 758 C C . TYR A 1 101 ? -3.695 8.602 12.995 1.00 90.19 101 TYR A C 1
ATOM 760 O O . TYR A 1 101 ? -3.945 8.169 11.869 1.00 90.19 101 TYR A O 1
ATOM 768 N N . VAL A 1 102 ? -3.679 9.912 13.267 1.00 88.56 102 VAL A N 1
ATOM 769 C CA . VAL A 1 102 ? -4.105 10.948 12.300 1.00 88.56 102 VAL A CA 1
ATOM 770 C C . VAL A 1 102 ? -3.109 12.083 12.084 1.00 88.56 102 VAL A C 1
ATOM 772 O O . VAL A 1 102 ? -3.229 12.789 11.087 1.00 88.56 102 VAL A O 1
ATOM 775 N N . SER A 1 103 ? -2.184 12.313 13.022 1.00 84.56 103 SER A N 1
ATOM 776 C CA . SER A 1 103 ? -1.335 13.508 13.005 1.00 84.56 103 SER A CA 1
ATOM 777 C C . SER A 1 103 ? 0.075 13.250 13.527 1.00 84.56 103 SER A C 1
ATOM 779 O O . SER A 1 103 ? 0.201 12.718 14.634 1.00 84.56 103 SER A O 1
ATOM 781 N N . GLY A 1 104 ? 1.099 13.758 12.841 1.00 83.81 104 GLY A N 1
ATOM 782 C CA . GLY A 1 104 ? 2.499 13.698 13.282 1.00 83.81 104 GLY A CA 1
ATOM 783 C C . GLY A 1 104 ? 3.382 12.768 12.450 1.00 83.81 104 GLY A C 1
ATOM 784 O O . GLY A 1 104 ? 4.539 12.561 12.821 1.00 83.81 104 GLY A O 1
ATOM 785 N N . GLY A 1 105 ? 2.862 12.264 11.329 1.00 86.00 105 GLY A N 1
ATOM 786 C CA . GLY A 1 105 ? 3.592 11.455 10.361 1.00 86.00 105 GLY A CA 1
ATOM 787 C C . GLY A 1 105 ? 3.059 10.031 10.188 1.00 86.00 105 GLY A C 1
ATOM 788 O O . GLY A 1 105 ? 1.883 9.753 10.392 1.00 86.00 105 GLY A O 1
ATOM 789 N N . ASP A 1 106 ? 3.951 9.127 9.798 1.00 90.62 106 ASP A N 1
ATOM 790 C CA . ASP A 1 106 ? 3.759 7.677 9.824 1.00 90.62 106 ASP A CA 1
ATOM 791 C C . ASP A 1 106 ? 4.550 7.063 11.001 1.00 90.62 106 ASP A C 1
ATOM 793 O O . ASP A 1 106 ? 5.280 7.753 11.724 1.00 90.62 106 ASP A O 1
ATOM 797 N N . SER A 1 107 ? 4.448 5.753 11.208 1.00 91.75 107 SER A N 1
ATOM 798 C CA . SER A 1 107 ? 5.199 5.046 12.258 1.00 91.75 107 SER A CA 1
ATOM 799 C C . SER A 1 107 ? 6.726 5.129 12.116 1.00 91.75 107 SER A C 1
ATOM 801 O O . SER A 1 107 ? 7.446 4.926 13.094 1.00 91.75 107 SER A O 1
ATOM 803 N N . TRP A 1 108 ? 7.247 5.463 10.936 1.00 91.81 108 TRP A N 1
ATOM 804 C CA . TRP A 1 108 ? 8.670 5.695 10.666 1.00 91.81 108 TRP A CA 1
ATOM 805 C C . TRP A 1 108 ? 9.046 7.189 10.664 1.00 91.81 108 TRP A C 1
ATOM 807 O O . TRP A 1 108 ? 10.182 7.544 10.339 1.00 91.81 108 TRP A O 1
ATOM 817 N N . GLY A 1 109 ? 8.120 8.076 11.037 1.00 89.25 109 GLY A N 1
ATOM 818 C CA . GLY A 1 109 ? 8.331 9.519 11.098 1.00 89.25 109 GLY A CA 1
ATOM 819 C C . GLY A 1 109 ? 8.358 10.227 9.739 1.00 89.25 109 GLY A C 1
ATOM 820 O O . GLY A 1 109 ? 8.860 11.350 9.652 1.00 89.25 109 GLY A O 1
ATOM 821 N N . ARG A 1 110 ? 7.843 9.618 8.662 1.00 88.19 110 ARG A N 1
ATOM 822 C CA . ARG A 1 110 ? 7.619 10.322 7.389 1.00 88.19 110 ARG A CA 1
ATOM 823 C C . ARG A 1 110 ? 6.430 11.256 7.518 1.00 88.19 110 ARG A C 1
ATOM 825 O O . ARG A 1 110 ? 5.462 10.947 8.193 1.00 88.19 110 ARG A O 1
ATOM 832 N N . SER A 1 111 ? 6.470 12.386 6.824 1.00 88.50 111 SER A N 1
ATOM 833 C CA . SER A 1 111 ? 5.412 13.402 6.872 1.00 88.50 111 SER A CA 1
ATOM 834 C C . SER A 1 111 ? 4.189 13.021 6.024 1.00 88.50 111 SER A C 1
ATOM 836 O O . SER A 1 111 ? 3.926 13.638 4.993 1.00 88.50 111 SER A O 1
ATOM 838 N N . ILE A 1 112 ? 3.468 11.982 6.445 1.00 85.56 112 ILE A N 1
ATOM 839 C CA . ILE A 1 112 ? 2.174 11.555 5.898 1.00 85.56 112 ILE A CA 1
ATOM 840 C C . ILE A 1 112 ? 1.109 11.867 6.948 1.00 85.56 112 ILE A C 1
ATOM 842 O O . ILE A 1 112 ? 1.334 11.631 8.124 1.00 85.56 112 ILE A O 1
ATOM 846 N N . GLU A 1 113 ? -0.028 12.422 6.534 1.00 86.06 113 GLU A N 1
ATOM 847 C CA . GLU A 1 113 ? -1.106 12.806 7.449 1.00 86.06 113 GLU A CA 1
ATOM 848 C C . GLU A 1 113 ? -2.444 12.274 6.932 1.00 86.06 113 GLU A C 1
ATOM 850 O O . GLU A 1 113 ? -2.711 12.307 5.723 1.00 86.06 113 GLU A O 1
ATOM 855 N N . PHE A 1 114 ? -3.302 11.822 7.847 1.00 84.56 114 PHE A N 1
ATOM 856 C CA . PHE A 1 114 ? -4.612 11.248 7.532 1.00 84.56 114 PHE A CA 1
ATOM 857 C C . PHE A 1 114 ? -5.730 12.169 8.020 1.00 84.56 114 PHE A C 1
ATOM 859 O O . PHE A 1 114 ? -5.604 12.897 9.001 1.00 84.56 114 PHE A O 1
ATOM 866 N N . SER A 1 115 ? -6.832 12.219 7.274 1.00 86.00 115 SER A N 1
ATOM 867 C CA . SER A 1 115 ? -7.933 13.147 7.548 1.00 86.00 115 SER A CA 1
ATOM 868 C C . SER A 1 115 ? -9.257 12.612 7.005 1.00 86.00 115 SER A C 1
ATOM 870 O O . SER A 1 115 ? -9.314 11.527 6.434 1.00 86.00 115 SER A O 1
ATOM 872 N N . ASN A 1 116 ? -10.341 13.383 7.154 1.00 84.94 116 ASN A N 1
ATOM 873 C CA . ASN A 1 116 ? -11.684 13.039 6.663 1.00 84.94 116 ASN A CA 1
ATOM 874 C C . ASN A 1 116 ? -12.272 11.754 7.270 1.00 84.94 116 ASN A C 1
ATOM 876 O O . ASN A 1 116 ? -12.991 11.023 6.594 1.00 84.94 116 ASN A O 1
ATOM 880 N N . GLY A 1 117 ? -11.987 11.505 8.550 1.00 85.50 117 GLY A N 1
ATOM 881 C CA . GLY A 1 117 ? -12.487 10.333 9.269 1.00 85.50 117 GLY A CA 1
ATOM 882 C C . GLY A 1 117 ? -11.676 9.061 9.036 1.00 85.50 117 GLY A C 1
ATOM 883 O O . GLY A 1 117 ? -12.049 8.038 9.592 1.00 85.50 117 GLY A O 1
ATOM 884 N N . PHE A 1 118 ? -10.586 9.130 8.267 1.00 88.38 118 PHE A N 1
ATOM 885 C CA . PHE A 1 118 ? -9.604 8.055 8.178 1.00 88.38 118 PHE A CA 1
ATOM 886 C C . PHE A 1 118 ? -8.517 8.240 9.230 1.00 88.38 118 PHE A C 1
ATOM 888 O O . PHE A 1 118 ? -7.977 9.343 9.371 1.00 88.38 118 PHE A O 1
ATOM 895 N N . ALA A 1 119 ? -8.210 7.167 9.944 1.00 91.81 119 ALA A N 1
ATOM 896 C CA . ALA A 1 119 ? -7.245 7.131 11.026 1.00 91.81 119 ALA A CA 1
ATOM 897 C C . ALA A 1 119 ? -6.573 5.753 11.033 1.00 91.81 119 ALA A C 1
ATOM 899 O O . ALA A 1 119 ? -7.254 4.741 11.100 1.00 91.81 119 ALA A O 1
ATOM 900 N N . LEU A 1 120 ? -5.246 5.689 10.933 1.00 92.81 120 LEU A N 1
ATOM 901 C CA . LEU A 1 120 ? -4.573 4.403 10.745 1.00 92.81 120 LEU A CA 1
ATOM 902 C C . LEU A 1 120 ? -4.562 3.547 12.014 1.00 92.81 120 LEU A C 1
ATOM 904 O O . LEU A 1 120 ? -4.115 4.006 13.066 1.00 92.81 120 LEU A O 1
ATOM 908 N N . ASP A 1 121 ? -4.926 2.276 11.876 1.00 95.25 121 ASP A N 1
ATOM 909 C CA . ASP A 1 121 ? -4.722 1.251 12.902 1.00 95.25 121 ASP A CA 1
ATOM 910 C C . ASP A 1 121 ? -3.421 0.479 12.670 1.00 95.25 121 ASP A C 1
ATOM 912 O O . ASP A 1 121 ? -2.760 0.057 13.622 1.00 95.25 121 ASP A O 1
ATOM 916 N N . TYR A 1 122 ? -3.032 0.308 11.403 1.00 95.25 122 TYR A N 1
ATOM 917 C CA . TYR A 1 122 ? -1.850 -0.454 11.019 1.00 95.25 122 TYR A CA 1
ATOM 918 C C . TYR A 1 122 ? -1.047 0.217 9.908 1.00 95.25 122 TYR A C 1
ATOM 920 O O . TYR A 1 122 ? -1.596 0.891 9.038 1.00 95.25 122 TYR A O 1
ATOM 928 N N . GLU A 1 123 ? 0.256 -0.053 9.883 1.00 94.38 123 GLU A N 1
ATOM 929 C CA . GLU A 1 123 ? 1.134 0.276 8.762 1.00 94.38 123 GLU A CA 1
ATOM 930 C C . GLU A 1 123 ? 2.008 -0.920 8.388 1.00 94.38 123 GLU A C 1
ATOM 932 O O . GLU A 1 123 ? 2.614 -1.559 9.244 1.00 94.38 123 GLU A O 1
ATOM 937 N N . ILE A 1 124 ? 2.101 -1.216 7.095 1.00 93.62 124 ILE A N 1
ATOM 938 C CA . ILE A 1 124 ? 2.983 -2.256 6.559 1.00 93.62 124 ILE A CA 1
ATOM 939 C C . ILE A 1 124 ? 4.118 -1.581 5.796 1.00 93.62 124 ILE A C 1
ATOM 941 O O . ILE A 1 124 ? 3.846 -0.764 4.915 1.00 93.62 124 ILE A O 1
ATOM 945 N N . TYR A 1 125 ? 5.362 -1.981 6.072 1.00 93.19 125 TYR A N 1
ATOM 946 C CA . TYR A 1 125 ? 6.541 -1.566 5.311 1.00 93.19 125 TYR A CA 1
ATOM 947 C C . TYR A 1 125 ? 7.296 -2.739 4.707 1.00 93.19 125 TYR A C 1
ATOM 949 O O . TYR A 1 125 ? 7.459 -3.804 5.309 1.00 93.19 125 TYR A O 1
ATOM 957 N N . PHE A 1 126 ? 7.816 -2.496 3.512 1.00 91.12 126 PHE A N 1
ATOM 958 C CA . PHE A 1 126 ? 8.694 -3.412 2.804 1.00 91.12 126 PHE A CA 1
ATOM 959 C C . PHE A 1 126 ? 9.747 -2.640 2.017 1.00 91.12 126 PHE A C 1
ATOM 961 O O . PHE A 1 126 ? 9.493 -1.543 1.509 1.00 91.12 126 PHE A O 1
ATOM 968 N N . TRP A 1 127 ? 10.928 -3.240 1.896 1.00 89.75 127 TRP A N 1
ATOM 969 C CA . TRP A 1 127 ? 12.018 -2.725 1.076 1.00 89.75 127 TRP A CA 1
ATOM 970 C C . TRP A 1 127 ? 12.029 -3.419 -0.267 1.00 89.75 127 TRP A C 1
ATOM 972 O O . TRP A 1 127 ? 11.874 -4.637 -0.357 1.00 89.75 127 TRP A O 1
ATOM 982 N N . TRP A 1 128 ? 12.318 -2.654 -1.308 1.00 87.81 128 TRP A N 1
ATOM 983 C CA . TRP A 1 128 ? 12.695 -3.230 -2.585 1.00 87.81 128 TRP A CA 1
ATOM 984 C C . TRP A 1 128 ? 14.148 -2.898 -2.898 1.00 87.81 128 TRP A C 1
ATOM 986 O O . TRP A 1 128 ? 14.533 -1.729 -2.928 1.00 87.81 128 TRP A O 1
ATOM 996 N N . GLY A 1 129 ? 14.931 -3.941 -3.166 1.00 87.88 129 GLY A N 1
ATOM 997 C CA . GLY A 1 129 ? 16.306 -3.822 -3.635 1.00 87.88 129 GLY A CA 1
ATOM 998 C C . GLY A 1 129 ? 16.488 -4.503 -4.986 1.00 87.88 129 GLY A C 1
ATOM 999 O O . GLY A 1 129 ? 15.909 -5.557 -5.251 1.00 87.88 129 GLY A O 1
ATOM 1000 N N . TRP A 1 130 ? 17.342 -3.930 -5.838 1.00 86.81 130 TRP A N 1
ATOM 1001 C CA . TRP A 1 130 ? 17.553 -4.415 -7.211 1.00 86.81 130 TRP A CA 1
ATOM 1002 C C . TRP A 1 130 ? 17.928 -5.902 -7.286 1.00 86.81 130 TRP A C 1
ATOM 1004 O O . TRP A 1 130 ? 17.414 -6.640 -8.120 1.00 86.81 130 TRP A O 1
ATOM 1014 N N . ASN A 1 131 ? 18.826 -6.337 -6.398 1.00 88.00 131 ASN A N 1
ATOM 1015 C CA . ASN A 1 131 ? 19.364 -7.700 -6.392 1.00 88.00 131 ASN A CA 1
ATOM 1016 C C . ASN A 1 131 ? 18.689 -8.613 -5.360 1.00 88.00 131 ASN A C 1
ATOM 1018 O O . ASN A 1 131 ? 18.798 -9.831 -5.466 1.00 88.00 131 ASN A O 1
ATOM 1022 N N . SER A 1 132 ? 18.030 -8.039 -4.351 1.00 85.75 132 SER A N 1
ATOM 1023 C CA . SER A 1 132 ? 17.373 -8.778 -3.267 1.00 85.75 132 SER A CA 1
ATOM 1024 C C . SER A 1 132 ? 15.878 -8.983 -3.503 1.00 85.75 132 SER A C 1
ATOM 1026 O O . SER A 1 132 ? 15.268 -9.810 -2.833 1.00 85.75 132 SER A O 1
ATOM 1028 N N . GLY A 1 133 ? 15.283 -8.249 -4.446 1.00 82.44 133 GLY A N 1
ATOM 1029 C CA . GLY A 1 133 ? 13.843 -8.249 -4.655 1.00 82.44 133 GLY A CA 1
ATOM 1030 C C . GLY A 1 133 ? 13.106 -7.579 -3.498 1.00 82.44 133 GLY A C 1
ATOM 1031 O O . GLY A 1 133 ? 13.623 -6.653 -2.867 1.00 82.44 133 GLY A O 1
ATOM 1032 N N . MET A 1 134 ? 11.875 -8.030 -3.262 1.00 83.81 134 MET A N 1
ATOM 1033 C CA . MET A 1 134 ? 11.021 -7.515 -2.197 1.00 83.81 134 MET A CA 1
ATOM 1034 C C . MET A 1 134 ? 11.347 -8.187 -0.860 1.00 83.81 134 MET A C 1
ATOM 1036 O O . MET A 1 134 ? 11.302 -9.412 -0.764 1.00 83.81 134 MET A O 1
ATOM 1040 N N . GLY A 1 135 ? 11.644 -7.393 0.164 1.00 84.25 135 GLY A N 1
ATOM 1041 C CA . GLY A 1 1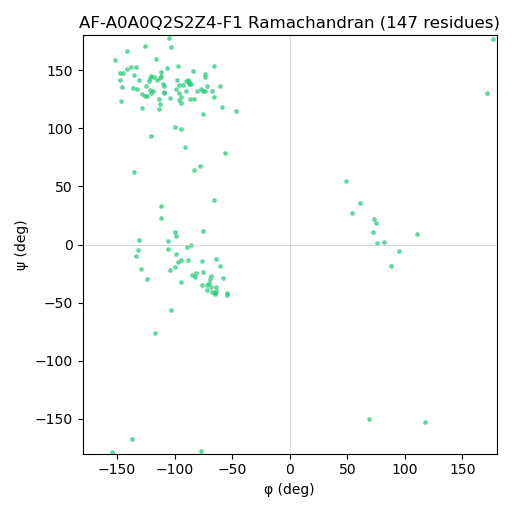35 ? 11.857 -7.838 1.539 1.00 84.25 135 GLY A CA 1
ATOM 1042 C C . GLY A 1 135 ? 10.826 -7.232 2.485 1.00 84.25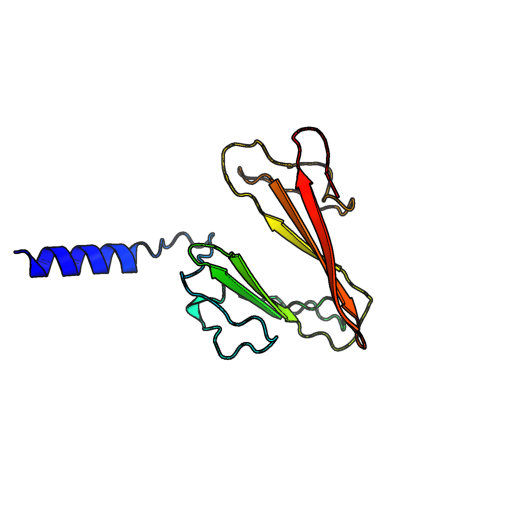 135 GLY A C 1
ATOM 1043 O O . GLY A 1 135 ? 10.420 -6.085 2.317 1.00 84.25 135 GLY A O 1
ATOM 1044 N N . THR A 1 136 ? 10.405 -7.993 3.491 1.00 82.56 136 THR A N 1
ATOM 1045 C CA . THR A 1 136 ? 9.559 -7.492 4.584 1.00 82.56 136 THR A CA 1
ATOM 1046 C C . THR A 1 136 ? 10.374 -6.609 5.523 1.00 82.56 136 THR A C 1
ATOM 1048 O O . THR A 1 136 ? 11.531 -6.943 5.779 1.00 82.56 136 THR A O 1
ATOM 1051 N N . ASP A 1 137 ? 9.773 -5.553 6.077 1.00 87.56 137 ASP A N 1
ATOM 1052 C CA . ASP A 1 137 ? 10.381 -4.821 7.195 1.00 87.56 137 ASP A CA 1
ATOM 1053 C C . ASP A 1 137 ? 9.520 -4.890 8.457 1.00 87.56 137 ASP A C 1
ATOM 1055 O O . ASP A 1 137 ? 9.789 -5.708 9.335 1.00 87.56 137 ASP A O 1
ATOM 1059 N N . ASN A 1 138 ? 8.422 -4.131 8.512 1.00 92.25 138 ASN A N 1
ATOM 1060 C CA . ASN A 1 138 ? 7.573 -4.076 9.698 1.00 92.25 138 ASN A CA 1
ATOM 1061 C C . ASN A 1 138 ? 6.083 -4.201 9.387 1.00 92.25 138 ASN A C 1
ATOM 1063 O O . ASN A 1 138 ? 5.607 -3.779 8.330 1.00 92.25 138 ASN A O 1
ATOM 1067 N N . PHE A 1 139 ? 5.350 -4.714 10.377 1.00 94.31 139 PHE A N 1
ATOM 1068 C CA . PHE A 1 139 ? 3.905 -4.569 10.481 1.00 94.31 139 PHE A CA 1
ATOM 1069 C C . PHE A 1 139 ? 3.569 -3.856 11.790 1.00 94.31 139 PHE A C 1
ATOM 1071 O O . PHE A 1 139 ? 3.463 -4.472 12.850 1.00 94.31 139 PHE A O 1
ATOM 1078 N N . ASN A 1 140 ? 3.436 -2.539 11.696 1.00 95.44 140 ASN A N 1
ATOM 1079 C CA . ASN A 1 140 ? 3.282 -1.658 12.837 1.00 95.44 140 ASN A CA 1
ATOM 1080 C C . ASN A 1 140 ? 1.809 -1.538 13.220 1.00 95.44 140 ASN A C 1
ATOM 1082 O O . ASN A 1 140 ? 0.942 -1.438 12.355 1.00 95.44 140 ASN A O 1
ATOM 1086 N N . THR A 1 141 ? 1.525 -1.524 14.521 1.00 96.56 141 THR A N 1
ATOM 1087 C CA . THR A 1 141 ? 0.161 -1.398 15.060 1.00 96.56 141 THR A CA 1
ATOM 1088 C C . THR A 1 141 ? 0.049 -0.160 15.938 1.00 96.56 141 THR A C 1
ATOM 1090 O O . THR A 1 141 ? 0.863 0.034 16.847 1.00 96.56 141 THR A O 1
ATOM 1093 N N . TRP A 1 142 ? -0.968 0.664 15.704 1.00 94.94 142 TRP A N 1
ATOM 1094 C CA . TRP A 1 142 ? -1.307 1.783 16.572 1.00 94.94 142 TRP A CA 1
ATOM 1095 C C . TRP A 1 142 ? -1.995 1.275 17.841 1.00 94.94 142 TRP A C 1
ATOM 1097 O O . TRP A 1 142 ? -2.920 0.469 17.801 1.00 94.94 142 TRP A O 1
ATOM 1107 N N . THR A 1 143 ? -1.542 1.747 18.999 1.00 94.19 143 THR A N 1
ATOM 1108 C CA . THR A 1 143 ? -2.045 1.292 20.310 1.00 94.19 143 THR A CA 1
ATOM 1109 C C . THR A 1 143 ? -2.955 2.313 20.996 1.00 94.19 143 THR A C 1
ATOM 1111 O O . THR A 1 143 ? -3.340 2.126 22.149 1.00 94.1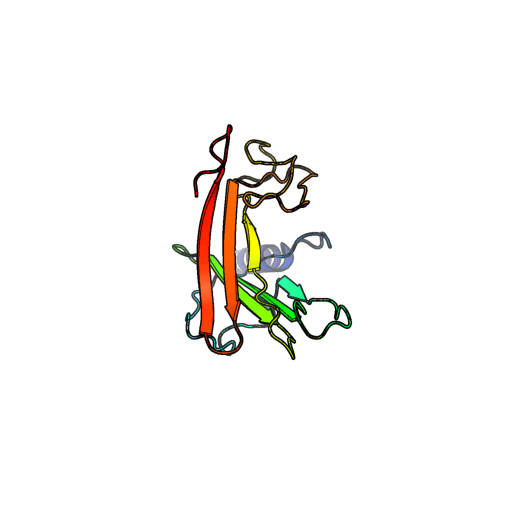9 143 THR A O 1
ATOM 1114 N N . GLY A 1 144 ? -3.248 3.439 20.340 1.00 91.94 144 GLY A N 1
ATOM 1115 C CA . GLY A 1 144 ? -3.932 4.589 20.943 1.00 91.94 144 GLY A CA 1
ATOM 1116 C C . GLY A 1 144 ? -2.994 5.594 21.619 1.00 91.94 144 GLY A C 1
ATOM 1117 O O . GLY A 1 144 ? -3.381 6.741 21.824 1.00 91.94 144 GLY A O 1
ATOM 1118 N N . SER A 1 145 ? 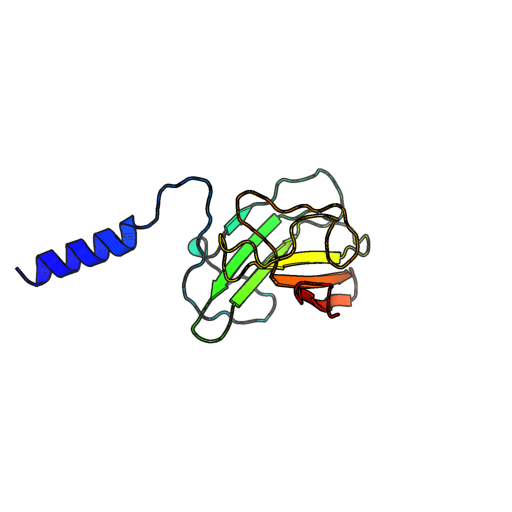-1.758 5.202 21.951 1.00 92.38 145 SER A N 1
ATOM 1119 C CA . SER A 1 145 ? -0.757 6.108 22.550 1.00 92.38 145 SER A CA 1
ATOM 1120 C C . SER A 1 145 ? 0.628 6.058 21.898 1.00 92.38 145 SER A C 1
ATOM 1122 O O . SER A 1 145 ? 1.498 6.853 22.249 1.00 92.38 145 SER A O 1
ATOM 1124 N N . GLY A 1 146 ? 0.835 5.155 20.940 1.00 92.06 146 GLY A N 1
ATOM 1125 C CA . GLY A 1 146 ? 2.102 4.962 20.247 1.00 92.06 146 GLY A CA 1
ATOM 1126 C C . GLY A 1 146 ? 2.048 3.792 19.268 1.00 92.06 146 GLY A C 1
ATOM 1127 O O . GLY A 1 146 ? 1.049 3.067 19.202 1.00 92.06 146 GLY A O 1
ATOM 1128 N N . TRP A 1 147 ? 3.147 3.595 18.545 1.00 94.00 147 TRP A N 1
ATOM 1129 C CA . TRP A 1 147 ? 3.325 2.494 17.604 1.00 94.00 147 TRP A CA 1
ATOM 1130 C C . TRP A 1 147 ? 3.999 1.298 18.276 1.00 94.00 147 TRP A C 1
ATOM 1132 O O . TRP A 1 147 ? 4.959 1.455 19.032 1.00 94.00 147 TRP A O 1
ATOM 1142 N N . ASN A 1 148 ? 3.493 0.105 17.985 1.00 95.56 148 ASN A N 1
ATOM 1143 C CA . ASN A 1 148 ? 4.183 -1.158 18.217 1.00 95.56 148 ASN A CA 1
ATOM 1144 C C . ASN A 1 148 ? 4.824 -1.615 16.897 1.00 95.56 148 ASN A C 1
ATOM 1146 O O . ASN A 1 148 ? 4.128 -1.559 15.882 1.00 95.56 148 ASN A O 1
ATOM 1150 N N . TYR A 1 149 ? 6.095 -2.036 16.922 1.00 93.06 149 TYR A N 1
ATOM 1151 C CA . TYR A 1 149 ? 6.942 -2.282 15.739 1.00 93.06 149 TYR A CA 1
ATOM 1152 C C . TYR A 1 149 ? 7.299 -3.753 15.508 1.00 93.06 149 TYR A C 1
ATOM 1154 O O . TYR A 1 149 ? 7.419 -4.484 16.520 1.00 93.06 149 TYR A O 1
#

Mean predicted aligned error: 8.45 Å

Secondary structure (DSSP, 8-state):
-HHHHHHHHHHHHHH-S---TT---PEE-----SS--TT--GGGEEEEPPP-S-SSS-EEEEEEEE-SS-EEEEEEE--SS---EEEEEEE-SSTTS--SB-SS--TT--S----TT--BSEEEEEEEETTTEEEEEEEEEE-SSSEE-